Protein AF-A0A9E3BI90-F1 (afdb_monomer_lite)

Sequence (146 aa):
PALVLGFLVTLAGLSRFLWATAIIWVVGGFGTWLIGNMGSPCGETDHIGASGLIFGWLTFLLVFGFFTRSGWQIVIGILVLVVYGGVLWGAVPVLDVCGGVSWQGHLCGGIAGVLAAYWLSSPERKARGLRRQSSQRLAKPSAPHE

Foldseek 3Di:
DVVVLLVVQCVVPVVLSVQLLVLLCVQLVVQCVVCQCPQAPPDDDDPDDCLLQVLLSLLLLLCLCVLLVPPVSNVSNVVSCVVPVVVLVLLPDDHDDHVSRRNSSNVSSNVSSNVSSNVVSVVSVVVVVVVVVVVVVVPDPDDDDD

Secondary structure (DSSP, 8-state):
-HHHHHHHHHHH-HHHHHHHHHHIIIIIHHHHHHHTTTT-TTS------THHHHHHHHHHHHHHHHHHT-HHHHHHHHHHHHHHGGGGGGGS---S-TT-TTHHHHHHHHHHHHHHHHHHTHHHHHHHHHHHHHHHHHHS------

Radius of gyration: 19.79 Å; chains: 1; bounding box: 41×24×74 Å

pLDDT: mean 88.8, std 12.58, range [56.22, 98.69]

Structure (mmCIF, N/CA/C/O backbone):
data_AF-A0A9E3BI90-F1
#
_entry.id   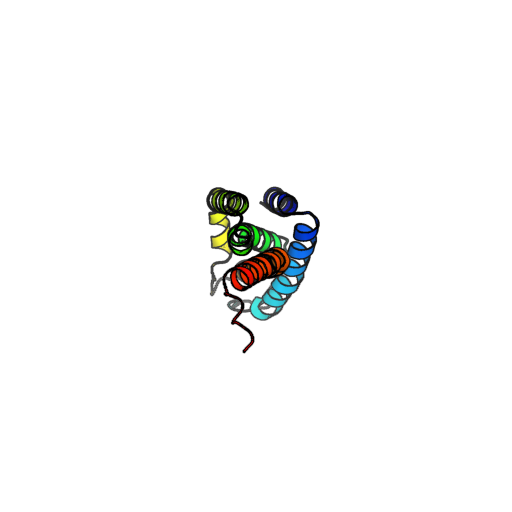AF-A0A9E3BI90-F1
#
loop_
_atom_site.group_PDB
_atom_site.id
_atom_site.type_symbol
_atom_site.label_atom_id
_atom_site.label_alt_id
_atom_site.label_comp_id
_atom_site.label_asym_id
_atom_site.label_entity_id
_atom_site.label_seq_id
_atom_site.pdbx_PDB_ins_code
_atom_site.Cartn_x
_atom_site.Cartn_y
_atom_site.Cartn_z
_atom_site.occupancy
_atom_site.B_iso_or_equiv
_atom_site.auth_seq_id
_atom_site.auth_comp_id
_atom_site.auth_asym_id
_atom_site.auth_atom_id
_atom_site.pdbx_PDB_model_num
ATOM 1 N N . PRO A 1 1 ? -5.018 1.675 -14.424 1.00 83.31 1 PRO A N 1
ATOM 2 C CA . PRO A 1 1 ? -5.027 1.205 -13.010 1.00 83.31 1 PRO A CA 1
ATOM 3 C C . PRO A 1 1 ? -4.882 2.331 -11.975 1.00 83.31 1 PRO A C 1
ATOM 5 O O . PRO A 1 1 ? -5.690 2.390 -11.061 1.00 83.31 1 PRO A O 1
ATOM 8 N N . ALA A 1 2 ? -3.897 3.228 -12.131 1.00 91.06 2 ALA A N 1
ATOM 9 C CA . ALA A 1 2 ? -3.545 4.240 -11.124 1.00 91.06 2 ALA A CA 1
ATOM 10 C C . ALA A 1 2 ? -4.726 5.078 -10.598 1.00 91.06 2 ALA A C 1
ATOM 12 O O . ALA A 1 2 ? -4.919 5.133 -9.391 1.00 91.06 2 ALA A O 1
ATOM 13 N N . LEU A 1 3 ? -5.543 5.673 -11.478 1.00 93.69 3 LEU A N 1
ATOM 14 C CA . LEU A 1 3 ? -6.686 6.502 -11.059 1.00 93.69 3 LEU A CA 1
ATOM 15 C C . LEU A 1 3 ? -7.714 5.711 -10.242 1.00 93.69 3 LEU A C 1
ATOM 17 O O . LEU A 1 3 ? -8.146 6.167 -9.189 1.00 93.69 3 LEU A O 1
ATOM 21 N N . VAL A 1 4 ? -8.066 4.508 -10.705 1.00 96.19 4 VAL A N 1
ATOM 22 C CA . VAL A 1 4 ? -9.042 3.644 -10.026 1.00 96.19 4 VAL A CA 1
ATOM 23 C C . VAL A 1 4 ? -8.506 3.190 -8.672 1.00 96.19 4 VAL A C 1
ATOM 25 O O . VAL A 1 4 ? -9.183 3.354 -7.666 1.00 96.19 4 VAL A O 1
ATOM 28 N N . LEU A 1 5 ? -7.279 2.666 -8.619 1.00 94.31 5 LEU A N 1
ATOM 29 C CA . LEU A 1 5 ? -6.692 2.181 -7.369 1.00 94.31 5 LEU A CA 1
ATOM 30 C C . LEU A 1 5 ? -6.460 3.323 -6.376 1.00 94.31 5 LEU A C 1
ATOM 32 O O . LEU A 1 5 ? -6.825 3.188 -5.214 1.00 94.31 5 LEU A O 1
ATOM 36 N N . GLY A 1 6 ? -5.930 4.461 -6.829 1.00 94.12 6 GLY A N 1
ATOM 37 C CA . GLY A 1 6 ? -5.759 5.647 -5.991 1.00 94.12 6 GLY A CA 1
ATOM 38 C C . GLY A 1 6 ? -7.087 6.119 -5.398 1.00 94.12 6 GLY A C 1
ATOM 39 O O . GLY A 1 6 ? -7.172 6.331 -4.190 1.00 94.12 6 GLY A O 1
ATOM 40 N N . PHE A 1 7 ? -8.147 6.181 -6.210 1.00 95.81 7 PHE A N 1
ATOM 41 C CA . PHE A 1 7 ? -9.496 6.494 -5.734 1.00 95.81 7 PHE A CA 1
ATOM 42 C C . PHE A 1 7 ? -10.022 5.460 -4.725 1.00 95.81 7 PHE A C 1
ATOM 44 O O . PHE A 1 7 ? -10.554 5.816 -3.681 1.00 95.81 7 PHE A O 1
ATOM 51 N N . LEU A 1 8 ? -9.836 4.163 -4.964 1.00 95.44 8 LEU A N 1
ATOM 52 C CA . LEU A 1 8 ? -10.263 3.140 -4.005 1.00 95.44 8 LEU A CA 1
ATOM 53 C C . LEU A 1 8 ? -9.512 3.243 -2.668 1.00 95.44 8 LEU A C 1
ATOM 55 O O . LEU A 1 8 ? -10.102 3.024 -1.609 1.00 95.44 8 LEU A O 1
ATOM 59 N N . VAL A 1 9 ? -8.232 3.626 -2.683 1.00 95.50 9 VAL A N 1
ATOM 60 C CA . VAL A 1 9 ? -7.480 3.895 -1.450 1.00 95.50 9 VAL A CA 1
ATOM 61 C C . VAL A 1 9 ? -8.007 5.154 -0.749 1.00 95.50 9 VAL A C 1
ATOM 63 O O . VAL A 1 9 ? -8.121 5.146 0.478 1.00 95.50 9 VAL A O 1
ATOM 66 N N . THR A 1 10 ? -8.393 6.216 -1.469 1.00 95.31 10 THR A N 1
ATOM 67 C CA . THR A 1 10 ? -9.003 7.398 -0.827 1.00 95.31 10 THR A CA 1
ATOM 68 C C . THR A 1 10 ? -10.352 7.079 -0.186 1.00 95.31 10 THR A C 1
ATOM 70 O O . THR A 1 10 ? -10.642 7.637 0.873 1.00 95.31 10 THR A O 1
ATOM 73 N N . LEU A 1 11 ? -11.128 6.129 -0.727 1.00 93.81 11 LEU A N 1
ATOM 74 C CA . LEU A 1 11 ? -12.348 5.623 -0.079 1.00 93.81 11 LEU A CA 1
ATOM 75 C C . LEU A 1 11 ? -12.068 4.915 1.255 1.00 93.81 11 LEU A C 1
ATOM 77 O O . LEU A 1 11 ? -12.918 4.917 2.144 1.00 93.81 11 LEU A O 1
ATOM 81 N N . ALA A 1 12 ? -10.874 4.341 1.438 1.00 90.19 12 ALA A N 1
ATOM 82 C CA . ALA A 1 12 ? -10.449 3.835 2.743 1.00 90.19 12 ALA A CA 1
ATOM 83 C C . ALA A 1 12 ? -10.114 4.973 3.732 1.00 90.19 12 ALA A C 1
ATOM 85 O O . ALA A 1 12 ? -10.072 4.729 4.941 1.00 90.19 12 ALA A O 1
ATOM 86 N N . GLY A 1 13 ? -9.889 6.193 3.234 1.00 94.25 13 GLY A N 1
ATOM 87 C CA . GLY A 1 13 ? -9.660 7.434 3.975 1.00 94.25 13 GLY A CA 1
ATOM 88 C C . GLY A 1 13 ? -8.590 8.308 3.309 1.00 94.25 13 GLY A C 1
ATOM 89 O O . GLY A 1 13 ? -7.527 7.812 2.941 1.00 94.25 13 GLY A O 1
ATOM 90 N N . LEU A 1 14 ? -8.812 9.627 3.219 1.00 95.31 14 LEU A N 1
ATOM 91 C CA . LEU A 1 14 ? -7.855 10.555 2.590 1.00 95.31 14 LEU A CA 1
ATOM 92 C C . LEU A 1 14 ? -6.475 10.529 3.265 1.00 95.31 14 LEU A C 1
ATOM 94 O O . LEU A 1 14 ? -5.450 10.470 2.590 1.00 95.31 14 LEU A O 1
ATOM 98 N N . SER A 1 15 ? -6.439 10.508 4.600 1.00 95.31 15 SER A N 1
ATOM 99 C CA . SER A 1 15 ? -5.182 10.389 5.348 1.00 95.31 15 SER A CA 1
ATOM 100 C C . SER A 1 15 ? -4.458 9.080 5.036 1.00 95.31 15 SER A C 1
ATOM 102 O O . SER A 1 15 ? -3.237 9.070 4.905 1.00 95.31 15 SER A O 1
ATOM 104 N N . ARG A 1 16 ? -5.200 7.980 4.856 1.00 95.62 16 ARG A N 1
ATOM 105 C CA . ARG A 1 16 ? -4.623 6.683 4.489 1.00 95.62 16 ARG A CA 1
ATOM 106 C C . ARG A 1 16 ? -4.048 6.703 3.092 1.00 95.62 16 ARG A C 1
ATOM 108 O O . ARG A 1 16 ? -2.968 6.169 2.908 1.00 95.62 16 ARG A O 1
ATOM 115 N N . PHE A 1 17 ? -4.718 7.344 2.143 1.00 97.25 17 PHE A N 1
ATOM 116 C CA . PHE A 1 17 ? -4.178 7.524 0.802 1.00 97.25 17 PHE A CA 1
ATOM 117 C C . PHE A 1 17 ? -2.847 8.276 0.811 1.00 97.25 17 PHE A C 1
ATOM 119 O O . PHE A 1 17 ? -1.876 7.789 0.232 1.00 97.25 17 PHE A O 1
ATOM 126 N N . LEU A 1 18 ? -2.774 9.413 1.506 1.00 97.81 18 LEU A N 1
ATOM 127 C CA . LEU A 1 18 ? -1.551 10.216 1.565 1.00 97.81 18 LEU A CA 1
ATOM 128 C C . LEU A 1 18 ? -0.405 9.443 2.224 1.00 97.81 18 LEU A C 1
ATOM 130 O O . LEU A 1 18 ? 0.677 9.333 1.648 1.00 97.81 18 LEU A O 1
ATOM 134 N N . TRP A 1 19 ? -0.654 8.842 3.391 1.00 98.12 19 TRP A N 1
ATOM 135 C CA . TRP A 1 19 ? 0.373 8.082 4.098 1.00 98.12 19 TRP A CA 1
ATOM 136 C C . TRP A 1 19 ? 0.759 6.792 3.383 1.00 98.12 19 TRP A C 1
ATOM 138 O O . TRP A 1 19 ? 1.942 6.474 3.336 1.00 98.12 19 TRP A O 1
ATOM 148 N N . ALA A 1 20 ? -0.190 6.062 2.795 1.00 98.06 20 ALA A N 1
ATOM 149 C CA . ALA A 1 20 ? 0.125 4.861 2.030 1.00 98.06 20 ALA A CA 1
ATOM 150 C C . ALA A 1 20 ? 0.999 5.217 0.830 1.00 98.06 20 ALA A C 1
ATOM 152 O O . ALA A 1 20 ? 2.031 4.590 0.631 1.00 98.06 20 ALA A O 1
ATOM 153 N N . THR A 1 21 ? 0.644 6.266 0.085 1.00 97.62 21 THR A N 1
ATOM 154 C CA . THR A 1 21 ? 1.441 6.752 -1.049 1.00 97.62 21 THR A CA 1
ATOM 155 C C . THR A 1 21 ? 2.849 7.149 -0.613 1.00 97.62 21 THR A C 1
ATOM 157 O O . THR A 1 21 ? 3.812 6.722 -1.241 1.00 97.62 21 THR A O 1
ATOM 160 N N . ALA A 1 22 ? 2.989 7.890 0.490 1.00 97.81 22 ALA A N 1
ATOM 161 C CA . ALA A 1 22 ? 4.294 8.276 1.025 1.00 97.81 22 ALA A CA 1
ATOM 162 C C . ALA A 1 22 ? 5.135 7.061 1.453 1.00 97.81 22 ALA A C 1
ATOM 164 O O . ALA A 1 22 ? 6.305 6.963 1.088 1.00 97.81 22 ALA A O 1
ATOM 165 N N . ILE A 1 23 ? 4.539 6.107 2.177 1.00 98.00 23 ILE A N 1
ATOM 166 C CA . ILE A 1 23 ? 5.214 4.874 2.606 1.00 98.00 23 ILE A CA 1
ATOM 167 C C . ILE A 1 23 ? 5.647 4.054 1.390 1.00 98.00 23 ILE A C 1
ATOM 169 O O . ILE A 1 23 ? 6.794 3.625 1.331 1.00 98.00 23 ILE A O 1
ATOM 173 N N . ILE A 1 24 ? 4.759 3.853 0.414 1.00 97.88 24 ILE A N 1
ATOM 174 C CA . ILE A 1 24 ? 5.065 3.084 -0.797 1.00 97.88 24 ILE A CA 1
ATOM 175 C C . ILE A 1 24 ? 6.180 3.762 -1.586 1.00 97.88 24 ILE A C 1
ATOM 177 O O . ILE A 1 24 ? 7.099 3.086 -2.039 1.00 97.88 24 ILE A O 1
ATOM 181 N N . TRP A 1 25 ? 6.131 5.085 -1.723 1.00 95.38 25 TRP A N 1
ATOM 182 C CA . TRP A 1 25 ? 7.143 5.819 -2.467 1.00 95.38 25 TRP A CA 1
ATOM 183 C C . TRP A 1 25 ? 8.522 5.721 -1.809 1.00 95.38 25 TRP A C 1
ATOM 185 O O . TRP A 1 25 ? 9.489 5.377 -2.481 1.00 95.38 25 TRP A O 1
ATOM 195 N N . VAL A 1 26 ? 8.606 5.939 -0.493 1.00 95.81 26 VAL A N 1
ATOM 196 C CA . VAL A 1 26 ? 9.878 5.907 0.242 1.00 95.81 26 VAL A CA 1
ATOM 197 C C . VAL A 1 26 ? 10.399 4.482 0.402 1.00 95.81 26 VAL A C 1
ATOM 199 O O . VAL A 1 26 ? 11.531 4.201 0.027 1.00 95.81 26 VAL A O 1
ATOM 202 N N . VAL A 1 27 ? 9.591 3.564 0.936 1.00 96.62 27 VAL A N 1
ATOM 203 C CA . VAL A 1 27 ? 10.024 2.185 1.219 1.00 96.62 27 VAL A CA 1
ATOM 204 C C . VAL A 1 27 ? 10.190 1.392 -0.073 1.00 96.62 27 VAL A C 1
ATOM 206 O O . VAL A 1 27 ? 11.174 0.674 -0.230 1.00 96.62 27 VAL A O 1
ATOM 209 N N . GLY A 1 28 ? 9.257 1.539 -1.015 1.00 93.75 28 GLY A N 1
ATOM 210 C CA . GLY A 1 28 ? 9.339 0.893 -2.321 1.00 93.75 28 GLY A CA 1
ATOM 211 C C . GLY A 1 28 ? 10.486 1.457 -3.155 1.00 93.75 28 GLY A C 1
ATOM 212 O O . GLY A 1 28 ? 11.252 0.681 -3.721 1.00 93.75 28 GLY A O 1
ATOM 213 N N . GLY A 1 29 ? 10.665 2.781 -3.173 1.00 91.06 29 GLY A N 1
ATOM 214 C CA . GLY A 1 29 ? 11.788 3.432 -3.852 1.00 91.06 29 GLY A CA 1
ATOM 215 C C . GLY A 1 29 ? 13.138 3.027 -3.264 1.00 91.06 29 GLY A C 1
ATOM 216 O O . GLY A 1 29 ? 14.028 2.631 -4.008 1.00 91.06 29 GLY A O 1
ATOM 217 N N . PHE A 1 30 ? 13.269 3.025 -1.935 1.00 92.19 30 PHE A N 1
ATOM 218 C CA . PHE A 1 30 ? 14.484 2.572 -1.254 1.00 92.19 30 PHE A CA 1
ATOM 219 C C . PHE A 1 30 ? 14.783 1.091 -1.513 1.00 92.19 30 PHE A C 1
ATOM 221 O O . PHE A 1 30 ? 15.918 0.736 -1.820 1.00 92.19 30 PHE A O 1
ATOM 228 N N . GLY A 1 31 ? 13.766 0.225 -1.449 1.00 91.62 31 GLY A N 1
ATOM 229 C CA . GLY A 1 31 ? 13.920 -1.187 -1.798 1.00 91.62 31 GLY A CA 1
ATOM 230 C C . GLY A 1 31 ? 14.392 -1.365 -3.240 1.00 91.62 31 GLY A C 1
ATOM 231 O O . GLY A 1 31 ? 15.337 -2.108 -3.486 1.00 91.62 31 GLY A O 1
ATOM 232 N N . THR A 1 32 ? 13.795 -0.619 -4.170 1.00 89.56 32 THR A N 1
ATOM 233 C CA . THR A 1 32 ? 14.172 -0.646 -5.590 1.00 89.56 32 THR A CA 1
ATOM 234 C C . THR A 1 32 ? 15.600 -0.152 -5.796 1.00 89.56 32 THR A C 1
ATOM 236 O O . THR A 1 32 ? 16.340 -0.768 -6.544 1.00 89.56 32 THR A O 1
ATOM 239 N N . TRP A 1 33 ? 16.025 0.902 -5.098 1.00 87.00 33 TRP A N 1
ATOM 240 C CA . TRP A 1 33 ? 17.405 1.388 -5.147 1.00 87.00 33 TRP A CA 1
ATOM 241 C C . TRP A 1 33 ? 18.419 0.322 -4.694 1.00 87.00 33 TRP A C 1
ATOM 243 O O . TRP A 1 33 ? 19.477 0.192 -5.302 1.00 87.00 33 TRP A O 1
ATOM 253 N N . LEU A 1 34 ? 18.084 -0.487 -3.681 1.00 87.56 34 LEU A N 1
ATOM 254 C CA . LEU A 1 34 ? 18.962 -1.556 -3.187 1.00 87.56 34 LEU A CA 1
ATOM 255 C C . LEU A 1 34 ? 19.101 -2.737 -4.155 1.00 87.56 34 LEU A C 1
ATOM 257 O O . LEU A 1 34 ? 20.189 -3.296 -4.280 1.00 87.56 34 LEU A O 1
ATOM 261 N N . ILE A 1 35 ? 18.004 -3.160 -4.790 1.00 84.81 35 ILE A N 1
ATOM 262 C CA . ILE A 1 35 ? 17.971 -4.397 -5.593 1.00 84.81 35 ILE A CA 1
ATOM 263 C C . ILE A 1 35 ? 17.840 -4.146 -7.094 1.00 84.81 35 ILE A C 1
ATOM 265 O O . ILE A 1 35 ? 17.733 -5.089 -7.870 1.00 84.81 35 ILE A O 1
ATOM 269 N N . GLY A 1 36 ? 17.820 -2.885 -7.509 1.00 78.88 36 GLY A N 1
ATOM 270 C CA . GLY A 1 36 ? 17.437 -2.471 -8.850 1.00 78.88 36 GLY A CA 1
ATOM 271 C C . GLY A 1 36 ? 18.296 -3.060 -9.964 1.00 78.88 36 GLY A C 1
ATOM 272 O O . GLY A 1 36 ? 17.780 -3.502 -10.985 1.00 78.88 36 GLY A O 1
ATOM 273 N N . ASN A 1 37 ? 19.592 -3.193 -9.686 1.00 74.25 37 ASN A N 1
ATOM 274 C CA . ASN A 1 37 ? 20.572 -3.777 -10.598 1.00 74.25 37 ASN A CA 1
ATOM 275 C C . ASN A 1 37 ? 20.659 -5.317 -10.498 1.00 74.25 37 ASN A C 1
ATOM 277 O O . ASN A 1 37 ? 21.445 -5.941 -11.212 1.00 74.25 37 ASN A O 1
ATOM 281 N N . MET A 1 38 ? 19.892 -5.966 -9.610 1.00 70.88 38 MET A N 1
ATOM 282 C CA . MET A 1 38 ? 19.928 -7.424 -9.462 1.00 70.88 38 MET A CA 1
ATOM 283 C C . MET A 1 38 ? 19.301 -8.108 -10.680 1.00 70.88 38 MET A C 1
ATOM 285 O O . MET A 1 38 ? 18.134 -7.878 -10.999 1.00 70.88 38 MET A O 1
ATOM 289 N N . GLY A 1 39 ? 20.071 -8.985 -11.331 1.00 64.75 39 GLY A N 1
ATOM 290 C CA . GLY A 1 39 ? 19.616 -9.78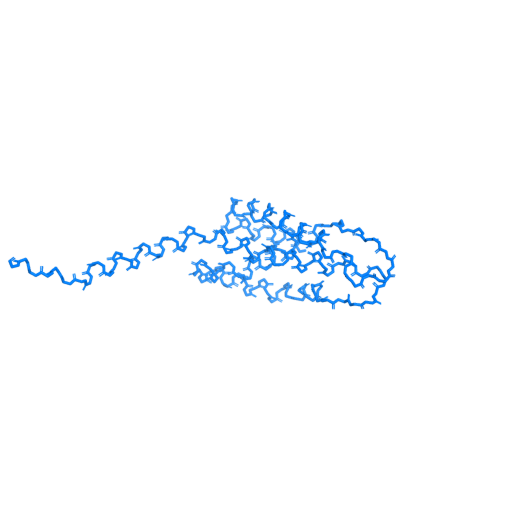7 -12.472 1.00 64.75 39 GLY A CA 1
ATOM 291 C C . GLY A 1 39 ? 19.692 -9.088 -13.834 1.00 64.75 39 GLY A C 1
ATOM 292 O O . GLY A 1 39 ? 19.238 -9.671 -14.815 1.00 64.75 39 GLY A O 1
ATOM 293 N N . SER A 1 40 ? 20.263 -7.876 -13.911 1.00 64.81 40 SER A N 1
ATOM 294 C CA . SER A 1 40 ? 20.569 -7.193 -15.176 1.00 64.81 40 SER A CA 1
ATOM 295 C C . SER A 1 40 ? 21.983 -7.562 -15.647 1.00 64.81 40 SER A C 1
ATOM 297 O O . SER A 1 40 ? 22.955 -7.183 -14.989 1.00 64.81 40 SER A O 1
ATOM 299 N N . PRO A 1 41 ? 22.146 -8.246 -16.793 1.00 59.97 41 PRO A N 1
ATOM 300 C CA . PRO A 1 41 ? 23.468 -8.493 -17.365 1.00 59.97 41 PRO A CA 1
ATOM 301 C C . PRO A 1 41 ? 24.089 -7.252 -18.037 1.00 59.97 41 PRO A C 1
ATOM 303 O O . PRO A 1 41 ? 25.215 -7.327 -18.521 1.00 59.97 41 PRO A O 1
ATOM 306 N N . CYS A 1 42 ? 23.369 -6.123 -18.112 1.00 60.66 42 CYS A N 1
ATOM 307 C CA . CYS A 1 42 ? 23.611 -5.074 -19.114 1.00 60.66 42 CYS A CA 1
ATOM 308 C C . CYS A 1 42 ? 23.906 -3.683 -18.501 1.00 60.66 42 CYS A C 1
ATOM 310 O O . CYS A 1 42 ? 23.939 -2.698 -19.233 1.00 60.66 42 CYS A O 1
ATOM 312 N N . GLY A 1 43 ? 24.157 -3.599 -17.185 1.00 59.91 43 GLY A N 1
ATOM 313 C CA . GLY A 1 43 ? 24.548 -2.363 -16.482 1.00 59.91 43 GLY A CA 1
ATOM 314 C C . GLY A 1 43 ? 23.443 -1.732 -15.624 1.00 59.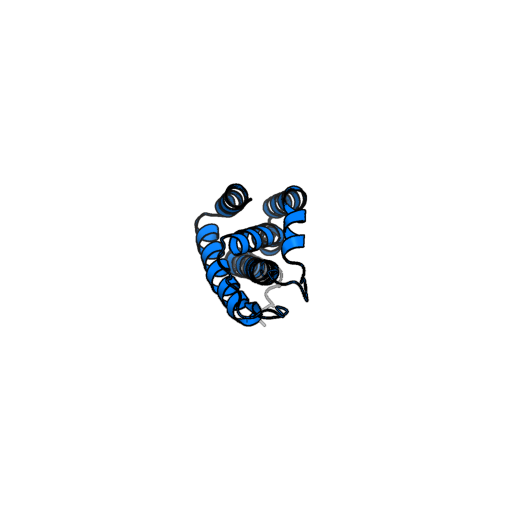91 43 GLY A C 1
ATOM 315 O O . GLY A 1 43 ? 22.454 -2.396 -15.307 1.00 59.91 43 GLY A O 1
ATOM 316 N N . GLU A 1 44 ? 23.655 -0.468 -15.229 1.00 58.38 44 GLU A N 1
ATOM 317 C CA . GLU A 1 44 ? 22.725 0.343 -14.426 1.00 58.38 44 GLU A CA 1
ATOM 318 C C . GLU A 1 44 ? 21.388 0.557 -15.134 1.00 58.38 44 GLU A C 1
ATOM 320 O O . GLU A 1 44 ? 21.319 0.755 -16.348 1.00 58.38 44 GLU A O 1
ATOM 325 N N . THR A 1 45 ? 20.314 0.526 -14.351 1.00 57.31 45 THR A N 1
ATOM 326 C CA . THR A 1 45 ? 18.951 0.549 -14.866 1.00 57.31 45 THR A CA 1
ATOM 327 C C . THR A 1 45 ? 18.110 1.664 -14.253 1.00 57.31 45 THR A C 1
ATOM 329 O O . THR A 1 45 ? 18.023 1.792 -13.033 1.00 57.31 45 THR A O 1
ATOM 332 N N . ASP A 1 46 ? 17.432 2.444 -15.097 1.00 56.22 46 ASP A N 1
ATOM 333 C CA . ASP A 1 46 ? 16.552 3.528 -14.655 1.00 56.22 46 ASP A CA 1
ATOM 334 C C . ASP A 1 46 ? 15.210 2.996 -14.131 1.00 56.22 46 ASP A C 1
ATOM 336 O O . ASP A 1 46 ? 14.386 2.458 -14.873 1.00 56.22 46 ASP A O 1
ATOM 340 N N . HIS A 1 47 ? 14.945 3.211 -12.842 1.00 59.56 47 HIS A N 1
ATOM 341 C CA . HIS A 1 47 ? 13.681 2.853 -12.189 1.00 59.56 47 HIS A CA 1
ATOM 342 C C . HIS A 1 47 ? 12.760 4.069 -12.056 1.00 59.56 47 HIS A C 1
ATOM 344 O O . HIS A 1 47 ? 12.400 4.490 -10.955 1.00 59.56 47 HIS A O 1
ATOM 350 N N . ILE A 1 48 ? 12.388 4.672 -13.182 1.00 56.41 48 ILE A N 1
ATOM 351 C CA . ILE A 1 48 ? 11.515 5.850 -13.198 1.00 56.41 48 ILE A CA 1
ATOM 352 C C . ILE A 1 48 ? 10.102 5.412 -13.579 1.00 56.41 48 ILE A C 1
ATOM 354 O O . ILE A 1 48 ? 9.831 5.058 -14.724 1.00 56.41 48 ILE A O 1
ATOM 358 N N . GLY A 1 49 ? 9.165 5.454 -12.628 1.00 70.62 49 GLY A N 1
ATOM 359 C CA . GLY A 1 49 ? 7.767 5.196 -12.956 1.00 70.62 49 GLY A CA 1
ATOM 360 C C . GLY A 1 49 ? 6.803 5.196 -11.777 1.00 70.62 49 GLY A C 1
ATOM 361 O O . GLY A 1 49 ? 7.110 4.744 -10.677 1.00 70.62 49 GLY A O 1
ATOM 362 N N . ALA A 1 50 ? 5.569 5.628 -12.041 1.00 82.31 50 ALA A N 1
ATOM 363 C CA . ALA A 1 50 ? 4.452 5.517 -11.102 1.00 82.31 50 ALA A CA 1
ATOM 364 C C . ALA A 1 50 ? 3.987 4.060 -10.884 1.00 82.31 50 ALA A C 1
ATOM 366 O O . ALA A 1 50 ? 3.084 3.810 -10.087 1.00 82.31 50 ALA A O 1
ATOM 367 N N . SER A 1 51 ? 4.566 3.079 -11.585 1.00 89.50 51 SER A N 1
ATOM 368 C CA . SER A 1 51 ? 4.129 1.685 -11.510 1.00 89.50 51 SER A CA 1
ATOM 369 C C . SER A 1 51 ? 4.382 1.062 -10.135 1.00 89.50 51 SER A C 1
ATOM 371 O O . SER A 1 51 ? 3.512 0.352 -9.642 1.00 89.50 51 SER A O 1
ATOM 373 N N . GLY A 1 52 ? 5.473 1.402 -9.442 1.00 92.50 52 GLY A N 1
ATOM 374 C CA . GLY A 1 52 ? 5.689 0.964 -8.055 1.00 92.50 52 GLY A CA 1
ATOM 375 C C . GLY A 1 52 ? 4.549 1.389 -7.114 1.00 92.50 52 GLY A C 1
ATOM 376 O O . GLY A 1 52 ? 4.094 0.596 -6.289 1.00 92.50 52 GLY A O 1
ATOM 377 N N . LEU A 1 53 ? 4.003 2.599 -7.305 1.00 94.88 53 LEU A N 1
ATOM 378 C CA . LEU A 1 53 ? 2.820 3.072 -6.574 1.00 94.88 53 LEU A CA 1
ATOM 379 C C . LEU A 1 53 ? 1.568 2.260 -6.917 1.00 94.88 53 LEU A C 1
ATOM 381 O O . LEU A 1 53 ? 0.806 1.919 -6.018 1.00 94.88 53 LEU A O 1
ATOM 385 N N . ILE A 1 54 ? 1.369 1.905 -8.191 1.00 95.69 54 ILE A N 1
ATOM 386 C CA . ILE A 1 54 ? 0.250 1.050 -8.621 1.00 95.69 54 ILE A CA 1
ATOM 387 C C . ILE A 1 54 ? 0.303 -0.299 -7.898 1.00 95.69 54 ILE A C 1
ATOM 389 O O . ILE A 1 54 ? -0.714 -0.731 -7.359 1.00 95.69 54 ILE A O 1
ATOM 393 N N . PHE A 1 55 ? 1.473 -0.941 -7.853 1.00 96.75 55 PHE A N 1
ATOM 394 C CA . PHE A 1 55 ? 1.645 -2.220 -7.162 1.00 96.75 55 PHE A CA 1
ATOM 395 C C . PHE A 1 55 ? 1.452 -2.085 -5.653 1.00 96.75 55 PHE A C 1
ATOM 397 O O . PHE A 1 55 ? 0.784 -2.926 -5.054 1.00 96.75 55 PHE A O 1
ATOM 404 N N . GLY A 1 56 ? 1.956 -1.011 -5.044 1.00 97.94 56 GLY A N 1
ATOM 405 C CA . GLY A 1 56 ? 1.744 -0.767 -3.621 1.00 97.94 56 GLY A CA 1
ATOM 406 C C . GLY A 1 56 ? 0.286 -0.481 -3.260 1.00 97.94 56 GLY A C 1
ATOM 407 O O . GLY A 1 56 ? -0.217 -1.025 -2.282 1.00 97.94 56 GLY A O 1
ATOM 408 N N . TRP A 1 57 ? -0.441 0.320 -4.045 1.00 98.50 57 TRP A N 1
ATOM 409 C CA . TRP A 1 57 ? -1.874 0.539 -3.818 1.00 98.50 57 TRP A CA 1
ATOM 410 C C . TRP A 1 57 ? -2.688 -0.730 -4.056 1.00 98.50 57 TRP A C 1
ATOM 412 O O . TRP A 1 57 ? -3.635 -0.992 -3.314 1.00 98.50 57 TRP A O 1
ATOM 422 N N . LEU A 1 58 ? -2.309 -1.529 -5.058 1.00 98.44 58 LEU A N 1
ATOM 423 C CA . LEU A 1 58 ? -2.933 -2.818 -5.325 1.00 98.44 58 LEU A CA 1
ATOM 424 C C . LEU A 1 58 ? -2.809 -3.725 -4.099 1.00 98.44 58 LEU A C 1
ATOM 426 O O . LEU A 1 58 ? -3.825 -4.079 -3.508 1.00 98.44 58 LEU A O 1
ATOM 430 N N . THR A 1 59 ? -1.589 -4.048 -3.661 1.00 98.62 59 THR A N 1
ATOM 431 C CA . THR A 1 59 ? -1.386 -4.946 -2.514 1.00 98.62 59 THR A CA 1
ATOM 432 C C . THR A 1 59 ? -1.937 -4.368 -1.215 1.00 98.62 59 THR A C 1
ATOM 434 O O . THR A 1 59 ? -2.482 -5.131 -0.418 1.00 98.62 59 THR A O 1
ATOM 437 N N . PHE A 1 60 ? -1.892 -3.043 -1.023 1.00 98.69 60 PHE A N 1
ATOM 438 C CA . PHE A 1 60 ? -2.557 -2.370 0.092 1.00 98.69 60 PHE A CA 1
ATOM 439 C C . PHE A 1 60 ? -4.044 -2.736 0.138 1.00 98.69 60 PHE A C 1
ATOM 441 O O . PHE A 1 60 ? -4.511 -3.256 1.149 1.00 98.69 60 PHE A O 1
ATOM 448 N N . LEU A 1 61 ? -4.785 -2.522 -0.954 1.00 98.31 61 LEU A N 1
ATOM 449 C CA . LEU A 1 61 ? -6.224 -2.802 -1.015 1.00 98.31 61 LEU A CA 1
ATOM 450 C C . LEU A 1 61 ? -6.536 -4.288 -0.816 1.00 98.31 61 LEU A C 1
ATOM 452 O O . LEU A 1 61 ? -7.525 -4.614 -0.161 1.00 98.31 61 LEU A O 1
ATOM 456 N N . LEU A 1 62 ? -5.678 -5.178 -1.326 1.00 98.56 62 LEU A N 1
ATOM 457 C CA . LEU A 1 62 ? -5.842 -6.622 -1.160 1.00 98.56 62 LEU A CA 1
ATOM 458 C C . LEU A 1 62 ? -5.781 -7.051 0.309 1.00 98.56 62 LEU A C 1
ATOM 460 O O . LEU A 1 62 ? -6.553 -7.911 0.725 1.00 98.56 62 LEU A O 1
ATOM 464 N N . VAL A 1 63 ? -4.877 -6.466 1.104 1.00 98.56 63 VAL A N 1
ATOM 465 C CA . VAL A 1 63 ? -4.605 -6.949 2.470 1.00 98.56 63 VAL A CA 1
ATOM 466 C C . VAL A 1 63 ? -5.218 -6.085 3.575 1.00 98.56 63 VAL A C 1
ATOM 468 O O . VAL A 1 63 ? -5.404 -6.560 4.698 1.00 98.56 63 VAL A O 1
ATOM 471 N N . PHE A 1 64 ? -5.559 -4.823 3.291 1.00 98.25 64 PHE A N 1
ATOM 472 C CA . PHE A 1 64 ? -5.969 -3.857 4.314 1.00 98.25 64 PHE A CA 1
ATOM 473 C C . PHE A 1 64 ? -7.205 -4.310 5.101 1.00 98.25 64 PHE A C 1
ATOM 475 O O . PHE A 1 64 ? -7.207 -4.247 6.333 1.00 98.25 64 PHE A O 1
ATOM 482 N N . GLY A 1 65 ? -8.210 -4.865 4.416 1.00 96.75 65 GLY A N 1
ATOM 483 C CA . GLY A 1 65 ? -9.424 -5.379 5.055 1.00 96.75 65 GLY A CA 1
ATOM 484 C C . GLY A 1 65 ? -9.172 -6.502 6.063 1.00 96.75 65 GLY A C 1
ATOM 485 O O . GLY A 1 65 ? -9.849 -6.578 7.091 1.00 96.75 65 GLY A O 1
ATOM 486 N N . PHE A 1 66 ? -8.151 -7.332 5.835 1.00 97.94 66 PHE A N 1
ATOM 487 C CA . PHE A 1 66 ? -7.764 -8.386 6.774 1.00 97.94 66 PHE A CA 1
ATOM 488 C C . PHE A 1 66 ? -7.139 -7.804 8.048 1.00 97.94 66 PHE A C 1
ATOM 490 O O . PHE A 1 66 ? -7.454 -8.248 9.157 1.00 97.94 66 PHE A O 1
ATOM 497 N N . PHE A 1 67 ? -6.309 -6.764 7.922 1.00 97.50 67 PHE A N 1
ATOM 498 C CA . PHE A 1 67 ? -5.694 -6.108 9.078 1.00 97.50 67 PHE A CA 1
ATOM 499 C C . PHE A 1 67 ? -6.688 -5.282 9.903 1.00 97.50 67 PHE A C 1
ATOM 501 O O . PHE A 1 67 ? -6.630 -5.284 11.141 1.00 97.50 67 PHE A O 1
ATOM 508 N N . THR A 1 68 ? -7.638 -4.610 9.25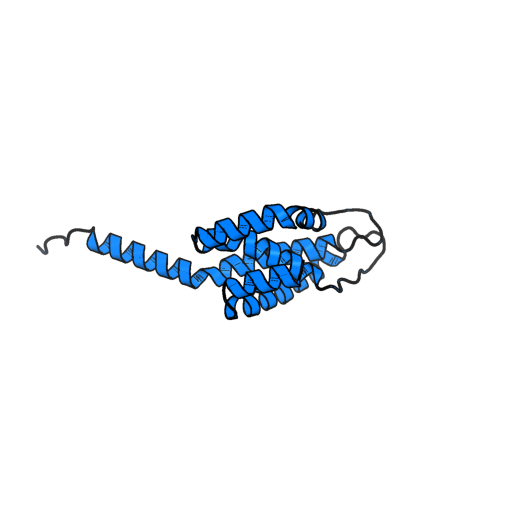6 1.00 96.75 68 THR A N 1
ATOM 509 C CA . THR A 1 68 ? -8.711 -3.868 9.938 1.00 96.75 68 THR A CA 1
ATOM 510 C C . THR A 1 68 ? -9.850 -4.775 10.416 1.00 96.75 68 THR A C 1
ATOM 512 O O . THR A 1 68 ? -10.622 -4.361 11.281 1.00 96.75 68 THR A O 1
ATOM 515 N N . ARG A 1 69 ? -9.917 -6.028 9.937 1.00 96.00 69 ARG A N 1
ATOM 516 C CA . ARG A 1 69 ? -11.051 -6.957 10.112 1.00 96.00 69 ARG A CA 1
ATOM 517 C C . ARG A 1 69 ? -12.379 -6.355 9.649 1.00 96.00 69 ARG A C 1
ATOM 519 O O . ARG A 1 69 ? -13.412 -6.539 10.287 1.00 96.00 69 ARG A O 1
ATOM 526 N N . SER A 1 70 ? -12.334 -5.622 8.542 1.00 96.38 70 SER A N 1
ATOM 527 C CA . SER A 1 70 ? -13.508 -5.026 7.914 1.00 96.38 70 SER A CA 1
ATOM 528 C C . SER A 1 70 ? -13.975 -5.894 6.749 1.00 96.38 70 SER A C 1
ATOM 530 O O . SER A 1 70 ? -13.298 -5.974 5.726 1.00 96.38 70 SER A O 1
ATOM 532 N N . GLY A 1 71 ? -15.152 -6.516 6.885 1.00 97.12 71 GLY A N 1
ATOM 533 C CA . GLY A 1 71 ? -15.745 -7.342 5.824 1.00 97.12 71 GLY A CA 1
ATOM 534 C C . GLY A 1 71 ? -15.930 -6.573 4.512 1.00 97.12 71 GLY A C 1
ATOM 535 O O . GLY A 1 71 ? -15.613 -7.090 3.448 1.00 97.12 71 GLY A O 1
ATOM 536 N N . TRP A 1 72 ? -16.334 -5.302 4.591 1.00 96.38 72 TRP A N 1
ATOM 537 C CA . TRP A 1 72 ? -16.479 -4.436 3.417 1.00 96.38 72 TRP A CA 1
ATOM 538 C C . TRP A 1 72 ? -15.155 -4.220 2.673 1.00 96.38 72 TRP A C 1
ATOM 540 O O . TRP A 1 72 ? -15.093 -4.339 1.453 1.00 96.38 72 TRP A O 1
ATOM 550 N N . GLN A 1 73 ? -14.068 -3.963 3.405 1.00 96.69 73 GLN A N 1
ATOM 551 C CA . GLN A 1 73 ? -12.746 -3.793 2.795 1.00 96.69 73 GLN A CA 1
ATOM 552 C C . GLN A 1 73 ? -12.203 -5.107 2.220 1.00 96.69 73 GLN A C 1
ATOM 554 O O . GLN A 1 73 ? -11.497 -5.074 1.219 1.00 96.69 73 GLN A O 1
ATOM 559 N N . ILE A 1 74 ? -12.553 -6.256 2.810 1.00 98.19 74 ILE A N 1
ATOM 560 C CA . ILE A 1 74 ? -12.213 -7.573 2.251 1.00 98.19 74 ILE A CA 1
ATOM 561 C C . ILE A 1 74 ? -12.928 -7.784 0.912 1.00 98.19 74 ILE A C 1
ATOM 563 O O . ILE A 1 74 ? -12.289 -8.194 -0.051 1.00 98.19 74 ILE A O 1
ATOM 567 N N . VAL A 1 75 ? -14.222 -7.457 0.816 1.00 98.19 75 VAL A N 1
ATOM 568 C CA . VAL A 1 75 ? -14.976 -7.544 -0.448 1.00 98.19 75 VAL A CA 1
ATOM 569 C C . VAL A 1 75 ? -14.356 -6.650 -1.523 1.00 98.19 75 VAL A C 1
ATOM 571 O O . VAL A 1 75 ? -14.153 -7.106 -2.647 1.00 98.19 75 VAL A O 1
ATOM 574 N N . ILE A 1 76 ? -13.988 -5.411 -1.174 1.00 97.25 76 ILE A N 1
ATOM 575 C CA . ILE A 1 76 ? -13.270 -4.512 -2.091 1.00 97.25 76 ILE A CA 1
ATOM 576 C C . ILE A 1 76 ? -11.947 -5.144 -2.537 1.00 97.25 76 ILE A C 1
ATOM 578 O O . ILE A 1 76 ? -11.666 -5.170 -3.731 1.00 97.25 76 ILE A O 1
ATOM 582 N N . GLY A 1 77 ? -11.156 -5.684 -1.606 1.00 98.00 77 GLY A N 1
ATOM 583 C CA . GLY A 1 77 ? -9.896 -6.359 -1.916 1.00 98.00 77 GLY A CA 1
ATOM 584 C C . GLY A 1 77 ? -10.079 -7.534 -2.878 1.00 98.00 77 GLY A C 1
ATOM 585 O O . GLY A 1 77 ? -9.344 -7.645 -3.853 1.00 98.00 77 GLY A O 1
ATOM 586 N N . ILE A 1 78 ? -11.101 -8.368 -2.674 1.00 98.44 78 ILE A N 1
ATOM 587 C CA . ILE A 1 78 ? -11.423 -9.487 -3.574 1.00 98.44 78 ILE A CA 1
ATOM 588 C C . ILE A 1 78 ? -11.819 -8.980 -4.966 1.00 98.44 78 ILE A C 1
ATOM 590 O O . ILE A 1 78 ? -11.324 -9.495 -5.964 1.00 98.44 78 ILE A O 1
ATOM 594 N N . LEU A 1 79 ? -12.668 -7.953 -5.058 1.00 98.06 79 LEU A N 1
ATOM 595 C CA . LEU A 1 79 ? -13.070 -7.381 -6.347 1.00 98.06 79 LEU A CA 1
ATOM 596 C C . LEU A 1 79 ? -11.869 -6.789 -7.098 1.00 98.06 79 LEU A C 1
ATOM 598 O O . LEU A 1 79 ? -11.697 -7.021 -8.294 1.00 98.06 79 LEU A O 1
ATOM 602 N N . VAL A 1 80 ? -11.001 -6.080 -6.379 1.00 98.06 80 VAL A N 1
ATOM 603 C CA . VAL A 1 80 ? -9.738 -5.565 -6.911 1.00 98.06 80 VAL A CA 1
ATOM 604 C C . VAL A 1 80 ? -8.833 -6.706 -7.378 1.00 98.06 80 VAL A C 1
ATOM 606 O O . VAL A 1 80 ? -8.247 -6.592 -8.451 1.00 98.06 80 VAL A O 1
ATOM 609 N N . LEU A 1 81 ? -8.745 -7.814 -6.635 1.00 97.88 81 LEU A N 1
ATOM 610 C CA . LEU A 1 81 ? -7.970 -8.990 -7.038 1.00 97.88 81 LEU A CA 1
ATOM 611 C C . LEU A 1 81 ? -8.498 -9.601 -8.335 1.00 97.88 81 LEU A C 1
ATOM 613 O O . LEU A 1 81 ? -7.714 -9.938 -9.211 1.00 97.88 81 LEU A O 1
ATOM 617 N N . VAL A 1 82 ? -9.815 -9.729 -8.479 1.00 98.19 82 VAL A N 1
ATOM 618 C CA . VAL A 1 82 ? -10.419 -10.295 -9.691 1.00 98.19 82 VAL A CA 1
ATOM 619 C C . VAL A 1 82 ? -10.165 -9.395 -10.904 1.00 98.19 82 VAL A C 1
ATOM 621 O O . VAL A 1 82 ? -9.825 -9.894 -11.972 1.00 98.19 82 VAL A O 1
ATOM 624 N N . VAL A 1 83 ? -10.283 -8.073 -10.749 1.00 97.88 83 VAL A N 1
ATOM 625 C CA . VAL A 1 83 ? -10.158 -7.119 -11.868 1.00 97.88 83 VAL A CA 1
ATOM 626 C C . VAL A 1 83 ? -8.697 -6.819 -12.222 1.00 97.88 83 VAL A C 1
ATOM 628 O O . VAL A 1 83 ? -8.357 -6.689 -13.396 1.00 97.88 83 VAL A O 1
ATOM 631 N N . TYR A 1 84 ? -7.826 -6.686 -11.219 1.00 96.50 84 TYR A N 1
ATOM 632 C CA . TYR A 1 84 ? -6.441 -6.230 -11.379 1.00 96.50 84 TYR A CA 1
ATOM 633 C C . TYR A 1 84 ? -5.390 -7.266 -10.969 1.00 96.50 84 TYR A C 1
ATOM 635 O O . TYR A 1 84 ? -4.201 -6.975 -11.062 1.00 96.50 84 TYR A O 1
ATOM 643 N N . GLY A 1 85 ? -5.774 -8.474 -10.554 1.00 94.56 85 GLY A N 1
ATOM 644 C CA . GLY A 1 85 ? -4.839 -9.505 -10.089 1.00 94.56 85 GLY A CA 1
ATOM 645 C C . GLY A 1 85 ? -3.785 -9.888 -11.123 1.00 94.56 85 GLY A C 1
ATOM 646 O O . GLY A 1 85 ? -2.635 -10.105 -10.756 1.00 94.56 85 GLY A O 1
ATOM 647 N N . GLY A 1 86 ? -4.127 -9.855 -12.416 1.00 94.00 86 GLY A N 1
ATOM 648 C CA . GLY A 1 86 ? -3.165 -10.075 -13.502 1.00 94.00 86 GLY A CA 1
ATOM 649 C C . GLY A 1 86 ? -1.996 -9.081 -13.509 1.00 94.00 86 GLY A C 1
ATOM 650 O O . GLY A 1 86 ? -0.911 -9.424 -13.962 1.00 94.00 86 GLY A O 1
ATOM 651 N N . VAL A 1 87 ? -2.161 -7.878 -12.940 1.00 92.56 87 VAL A N 1
ATOM 652 C CA . VAL A 1 87 ? -1.068 -6.898 -12.798 1.00 92.56 87 VAL A CA 1
ATOM 653 C C . VAL A 1 87 ? 0.050 -7.451 -11.913 1.00 92.56 87 VAL A C 1
ATOM 655 O O . VAL A 1 87 ? 1.212 -7.166 -12.177 1.00 92.56 87 VAL A O 1
ATOM 658 N N . LEU A 1 88 ? -0.264 -8.297 -10.923 1.00 94.06 88 LEU A N 1
ATOM 659 C CA . LEU A 1 88 ? 0.732 -8.870 -10.009 1.00 94.06 88 LEU A CA 1
ATOM 660 C C . LEU A 1 88 ? 1.798 -9.703 -10.730 1.00 94.06 88 LEU A C 1
ATOM 662 O O . LEU A 1 88 ? 2.906 -9.825 -10.213 1.00 94.06 88 LEU A O 1
ATOM 666 N N . TRP A 1 89 ? 1.515 -10.216 -11.934 1.00 92.44 89 TRP A N 1
ATOM 667 C CA . TRP A 1 89 ? 2.503 -10.962 -12.721 1.00 92.44 89 TRP A CA 1
ATOM 668 C C . TRP A 1 89 ? 3.693 -10.088 -13.113 1.00 92.44 89 TRP A C 1
ATOM 670 O O . TRP A 1 89 ? 4.801 -10.593 -13.247 1.00 92.44 89 TRP A O 1
ATOM 680 N N . GLY A 1 90 ? 3.502 -8.771 -13.214 1.00 89.31 90 GLY A N 1
ATOM 681 C CA . GLY A 1 90 ? 4.595 -7.838 -13.469 1.00 89.31 90 GLY A CA 1
ATOM 682 C C . GLY A 1 90 ? 5.590 -7.701 -12.312 1.00 89.31 90 GLY A C 1
ATOM 683 O O . GLY A 1 90 ? 6.627 -7.083 -12.517 1.00 89.31 90 GLY A O 1
ATOM 684 N N . ALA A 1 91 ? 5.303 -8.238 -11.120 1.00 90.75 91 ALA A N 1
ATOM 685 C CA . ALA A 1 91 ? 6.244 -8.290 -9.993 1.00 90.75 91 ALA A CA 1
ATOM 686 C C . ALA A 1 91 ? 7.021 -9.613 -9.911 1.00 90.75 91 ALA A C 1
ATOM 688 O O . ALA A 1 91 ? 7.860 -9.772 -9.023 1.00 90.75 91 ALA A O 1
ATOM 689 N N . VAL A 1 92 ? 6.733 -10.575 -10.794 1.00 90.19 92 VAL A N 1
ATOM 690 C CA . VAL A 1 92 ? 7.450 -11.852 -10.828 1.00 90.19 92 VAL A CA 1
ATOM 691 C C . VAL A 1 92 ? 8.891 -11.600 -11.280 1.00 90.19 92 VAL A C 1
ATOM 693 O O . VAL A 1 92 ? 9.081 -10.918 -12.289 1.00 90.19 92 VAL A O 1
ATOM 696 N N . PRO A 1 93 ? 9.901 -12.140 -10.570 1.00 85.75 93 PRO A N 1
ATOM 697 C CA . PRO A 1 93 ? 11.290 -11.999 -10.970 1.00 85.75 93 PRO A CA 1
ATOM 698 C C . PRO A 1 93 ? 11.536 -12.541 -12.372 1.00 85.75 93 PRO A C 1
ATOM 700 O O . PRO A 1 93 ? 11.263 -13.708 -12.653 1.00 85.75 93 PRO A O 1
ATOM 703 N N . VAL A 1 94 ? 12.082 -11.690 -13.234 1.00 79.12 94 VAL A N 1
ATOM 704 C CA . VAL A 1 94 ? 12.595 -12.087 -14.543 1.00 79.12 94 VAL A CA 1
ATOM 705 C C . VAL A 1 94 ? 14.098 -11.860 -14.514 1.00 79.12 94 VAL A C 1
ATOM 707 O O . VAL A 1 94 ? 14.559 -10.741 -14.285 1.00 79.12 94 VAL A O 1
ATOM 710 N N . LEU A 1 95 ? 14.848 -12.943 -14.684 1.00 75.38 95 LEU A N 1
ATOM 711 C CA . LEU A 1 95 ? 16.306 -12.941 -14.700 1.00 75.38 95 LEU A CA 1
ATOM 712 C C . LEU A 1 95 ? 16.785 -12.995 -16.157 1.00 75.38 95 LEU A C 1
ATOM 714 O O . LEU A 1 95 ? 16.092 -13.547 -17.011 1.00 75.38 95 LEU A O 1
ATOM 718 N N . ASP A 1 96 ? 17.947 -12.403 -16.431 1.00 70.56 96 ASP A N 1
ATOM 719 C CA . ASP A 1 96 ? 18.673 -12.542 -17.703 1.00 70.56 96 ASP A CA 1
ATOM 720 C C . ASP A 1 96 ? 18.028 -11.873 -18.937 1.00 70.56 96 ASP A C 1
ATOM 722 O O . ASP A 1 96 ? 18.270 -12.271 -20.076 1.00 70.56 96 ASP A O 1
ATOM 726 N N . VAL A 1 97 ? 17.242 -10.807 -18.738 1.00 66.19 97 VAL A N 1
ATOM 727 C CA . VAL A 1 97 ? 16.641 -10.014 -19.830 1.00 66.19 97 VAL A CA 1
ATOM 728 C C . VAL A 1 97 ? 17.185 -8.581 -19.821 1.00 66.19 97 VAL A C 1
ATOM 730 O O . VAL A 1 97 ? 16.939 -7.824 -18.879 1.00 66.19 97 VAL A O 1
ATOM 733 N N . CYS A 1 98 ? 17.887 -8.170 -20.888 1.00 57.41 98 CYS A N 1
ATOM 734 C CA . CYS A 1 98 ? 18.294 -6.769 -21.060 1.00 57.41 98 CYS A CA 1
ATOM 735 C C . CYS A 1 98 ? 17.050 -5.873 -21.209 1.00 57.41 98 CYS A C 1
ATOM 737 O O . CYS A 1 98 ? 16.197 -6.120 -22.060 1.00 57.41 98 CYS A O 1
ATOM 739 N N . GLY A 1 99 ? 16.948 -4.830 -20.377 1.00 56.47 99 GLY A N 1
ATOM 740 C CA . GLY A 1 99 ? 15.797 -3.914 -20.338 1.00 56.47 99 GLY A CA 1
ATOM 741 C C . GLY A 1 99 ? 14.648 -4.341 -19.405 1.00 56.47 99 GLY A C 1
ATOM 742 O O . GLY A 1 99 ? 13.627 -3.658 -19.347 1.00 56.47 99 GLY A O 1
ATOM 743 N N . GLY A 1 100 ? 14.796 -5.440 -18.653 1.00 56.56 100 GLY A N 1
ATOM 744 C CA . GLY A 1 100 ? 13.757 -6.058 -17.809 1.00 56.56 100 GLY A CA 1
ATOM 745 C C . GLY A 1 100 ? 13.547 -5.450 -16.413 1.00 56.56 100 GLY A C 1
ATOM 746 O O . GLY A 1 100 ? 13.369 -6.185 -15.448 1.00 56.56 100 GLY A O 1
ATOM 747 N N . VAL A 1 101 ? 13.556 -4.125 -16.276 1.00 60.00 101 VAL A N 1
ATOM 748 C CA . VAL A 1 101 ? 13.757 -3.447 -14.976 1.00 60.00 101 VAL A CA 1
ATOM 749 C C . VAL A 1 101 ? 12.477 -3.027 -14.238 1.00 60.00 101 VAL A C 1
ATOM 751 O O . VAL A 1 101 ? 12.447 -2.108 -13.413 1.00 60.00 101 VAL A O 1
ATOM 754 N N . SER A 1 102 ? 11.366 -3.675 -14.565 1.00 75.56 102 SER A N 1
ATOM 755 C CA . SER A 1 102 ? 10.063 -3.318 -14.011 1.00 75.56 102 SER A CA 1
ATOM 756 C C . SER A 1 102 ? 9.705 -4.151 -12.778 1.00 75.56 102 SER A C 1
ATOM 758 O O . SER A 1 102 ? 9.069 -3.633 -11.858 1.00 75.56 102 SER A O 1
ATOM 760 N N . TRP A 1 103 ? 10.168 -5.404 -12.692 1.00 87.69 103 TRP A N 1
ATOM 761 C CA . TRP A 1 103 ? 9.736 -6.326 -11.641 1.00 87.69 103 TRP A CA 1
ATOM 762 C C . TRP A 1 103 ? 10.283 -5.977 -10.257 1.00 87.69 103 TRP A C 1
ATOM 764 O O . TRP A 1 103 ? 9.548 -6.115 -9.284 1.00 87.69 103 TRP A O 1
ATOM 774 N N . GLN A 1 104 ? 11.517 -5.472 -10.147 1.00 89.00 104 GLN A N 1
ATOM 775 C CA . GLN A 1 104 ? 12.107 -5.061 -8.870 1.00 89.00 104 GLN A CA 1
ATOM 776 C C . GLN A 1 104 ? 11.285 -3.924 -8.256 1.00 89.00 104 GLN A C 1
ATOM 778 O O . GLN A 1 104 ? 10.850 -4.011 -7.108 1.00 89.00 104 GLN A O 1
ATOM 783 N N . GLY A 1 105 ? 10.987 -2.894 -9.057 1.00 89.88 105 GLY A N 1
ATOM 784 C CA . GLY A 1 105 ? 10.154 -1.766 -8.639 1.00 89.88 105 GLY A CA 1
ATOM 785 C C . GLY A 1 105 ? 8.729 -2.181 -8.278 1.00 89.88 105 GLY A C 1
ATOM 786 O O . GLY A 1 105 ? 8.168 -1.720 -7.283 1.00 89.88 105 GLY A O 1
ATOM 787 N N . HIS A 1 106 ? 8.148 -3.097 -9.051 1.00 93.06 106 HIS A N 1
ATOM 788 C CA 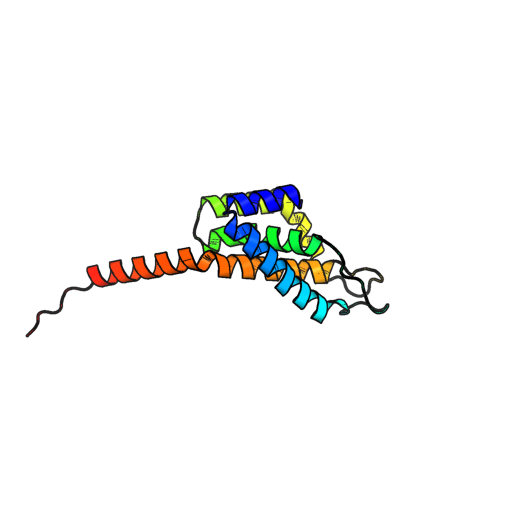. HIS A 1 106 ? 6.826 -3.654 -8.782 1.00 93.06 106 HIS A CA 1
ATOM 789 C C . HIS A 1 106 ? 6.787 -4.491 -7.498 1.00 93.06 106 HIS A C 1
ATOM 791 O O . HIS A 1 106 ? 5.869 -4.334 -6.692 1.00 93.06 106 HIS A O 1
ATOM 797 N N . LEU A 1 107 ? 7.788 -5.343 -7.274 1.00 93.69 107 LEU A N 1
ATOM 798 C CA . LEU A 1 107 ? 7.905 -6.180 -6.086 1.00 93.69 107 LEU A CA 1
ATOM 799 C C . LEU A 1 107 ? 8.123 -5.325 -4.838 1.00 93.69 107 LEU A C 1
ATOM 801 O O . LEU A 1 107 ? 7.381 -5.462 -3.866 1.00 93.69 107 LEU A O 1
ATOM 805 N N . CYS A 1 108 ? 9.090 -4.406 -4.871 1.00 94.56 108 CYS A N 1
ATOM 806 C CA . CYS A 1 108 ? 9.359 -3.493 -3.764 1.00 94.56 108 CYS A CA 1
ATOM 807 C C . CYS A 1 108 ? 8.150 -2.601 -3.465 1.00 94.56 108 CYS A C 1
ATOM 809 O O . CYS A 1 108 ? 7.781 -2.447 -2.300 1.00 94.56 108 CYS 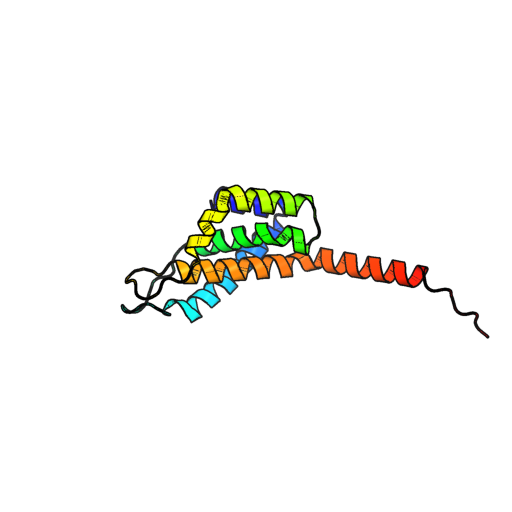A O 1
ATOM 811 N N . GLY A 1 109 ? 7.483 -2.075 -4.498 1.00 95.88 109 GLY A N 1
ATOM 812 C CA . GLY A 1 109 ? 6.226 -1.343 -4.356 1.00 95.88 109 GLY A CA 1
ATOM 813 C C . GLY A 1 109 ? 5.131 -2.193 -3.707 1.00 95.88 109 GLY A C 1
ATOM 814 O O . GLY A 1 109 ? 4.500 -1.759 -2.744 1.00 95.88 109 GLY A O 1
ATOM 815 N N . GLY A 1 110 ? 4.955 -3.434 -4.166 1.00 97.62 110 GLY A N 1
ATOM 816 C CA . GLY A 1 110 ? 3.998 -4.389 -3.612 1.00 97.62 110 GLY A CA 1
ATOM 817 C C . GLY A 1 110 ? 4.259 -4.717 -2.138 1.00 97.62 110 GLY A C 1
ATOM 818 O O . GLY A 1 110 ? 3.331 -4.667 -1.328 1.00 97.62 110 GLY A O 1
ATOM 819 N N . ILE A 1 111 ? 5.512 -4.981 -1.760 1.00 98.12 111 ILE A N 1
ATOM 820 C CA . ILE A 1 111 ? 5.918 -5.204 -0.362 1.00 98.12 111 ILE A CA 1
ATOM 821 C C . ILE A 1 111 ? 5.623 -3.958 0.478 1.00 98.12 111 ILE A C 1
ATOM 823 O O . ILE A 1 111 ? 5.003 -4.055 1.540 1.00 98.12 111 ILE A O 1
ATOM 827 N N . ALA A 1 112 ? 6.002 -2.777 -0.012 1.00 98.31 112 ALA A N 1
ATOM 828 C CA . ALA A 1 112 ? 5.742 -1.519 0.676 1.00 98.31 112 ALA A CA 1
ATOM 829 C C . ALA A 1 112 ? 4.237 -1.250 0.860 1.00 98.31 112 ALA A C 1
ATOM 831 O O . ALA A 1 112 ? 3.834 -0.733 1.900 1.00 98.31 112 ALA A O 1
ATOM 832 N N . GLY A 1 113 ? 3.393 -1.666 -0.089 1.00 98.50 113 GLY A N 1
ATOM 833 C CA . GLY A 1 113 ? 1.934 -1.614 0.030 1.00 98.50 113 GLY A CA 1
ATOM 834 C C . GLY A 1 113 ? 1.377 -2.477 1.164 1.00 98.50 113 GLY A C 1
ATOM 835 O O . GLY A 1 113 ? 0.529 -2.022 1.937 1.00 98.50 113 GLY A O 1
ATOM 836 N N . VAL A 1 114 ? 1.905 -3.694 1.337 1.00 98.69 114 VAL A N 1
ATOM 837 C CA . VAL A 1 114 ? 1.546 -4.572 2.466 1.00 98.69 114 VAL A CA 1
ATOM 838 C C . VAL A 1 114 ? 1.983 -3.956 3.797 1.00 98.69 114 VAL A C 1
ATOM 840 O O . VAL A 1 114 ? 1.207 -3.941 4.757 1.00 98.69 114 VAL A O 1
ATOM 843 N N . LEU A 1 115 ? 3.195 -3.397 3.854 1.00 98.56 115 LEU A N 1
ATOM 844 C CA . LEU A 1 115 ? 3.704 -2.705 5.042 1.00 98.56 115 LEU A CA 1
ATOM 845 C C . LEU A 1 115 ? 2.854 -1.475 5.388 1.00 98.56 115 LEU A C 1
ATOM 847 O O . LEU A 1 115 ? 2.462 -1.304 6.545 1.00 98.56 115 LEU A O 1
ATOM 851 N N . ALA A 1 116 ? 2.495 -0.666 4.390 1.00 98.56 116 ALA A N 1
ATOM 852 C CA . ALA A 1 116 ? 1.609 0.480 4.561 1.00 98.56 116 ALA A CA 1
ATOM 853 C C . ALA A 1 116 ? 0.244 0.057 5.119 1.00 98.56 116 ALA A C 1
ATOM 855 O O . ALA A 1 116 ? -0.250 0.663 6.072 1.00 98.56 116 ALA A O 1
ATOM 856 N N . ALA A 1 117 ? -0.348 -1.015 4.585 1.00 98.50 117 ALA A N 1
ATOM 857 C CA . ALA A 1 117 ? -1.616 -1.546 5.075 1.00 98.50 117 ALA A CA 1
ATOM 858 C C . ALA A 1 117 ? -1.518 -2.003 6.535 1.00 98.50 117 ALA A C 1
ATOM 860 O O . ALA A 1 117 ? -2.400 -1.711 7.347 1.00 98.50 117 ALA A O 1
ATOM 861 N N . TYR A 1 118 ? -0.422 -2.669 6.897 1.00 98.44 118 TYR A N 1
ATOM 862 C CA . TYR A 1 118 ? -0.182 -3.097 8.268 1.00 98.44 118 TYR A CA 1
ATOM 863 C C . TYR A 1 118 ? -0.048 -1.906 9.229 1.00 98.44 118 TYR A C 1
ATOM 865 O O . TYR A 1 118 ? -0.737 -1.871 10.254 1.00 98.44 118 TYR A O 1
ATOM 873 N N . TRP A 1 119 ? 0.778 -0.907 8.908 1.00 98.31 119 TRP A N 1
ATOM 874 C CA . TRP A 1 119 ? 0.988 0.258 9.776 1.00 98.31 119 TRP A CA 1
ATOM 875 C C . TRP A 1 119 ? -0.262 1.128 9.906 1.00 98.31 119 TRP A C 1
ATOM 877 O O . TRP A 1 119 ? -0.635 1.505 11.019 1.00 98.31 119 TRP A O 1
ATOM 887 N N . LEU A 1 120 ? -0.973 1.378 8.806 1.00 97.81 120 LEU A N 1
ATOM 888 C CA . LEU A 1 120 ? -2.172 2.222 8.812 1.00 97.81 120 LEU A CA 1
ATOM 889 C C . LEU A 1 120 ? -3.409 1.537 9.409 1.00 97.81 120 LEU A C 1
ATOM 891 O O . LEU A 1 120 ? -4.395 2.214 9.692 1.00 97.81 120 LEU A O 1
ATOM 895 N N . SER A 1 121 ? -3.348 0.226 9.666 1.00 97.00 121 SER A N 1
ATOM 896 C CA . SER A 1 121 ? -4.367 -0.518 10.426 1.00 97.00 121 SER A CA 1
ATOM 897 C C . SER A 1 121 ? -4.174 -0.469 11.952 1.00 97.00 121 SER A C 1
ATOM 899 O O . SER A 1 121 ? -4.957 -1.054 12.710 1.00 97.00 121 SER A O 1
ATOM 901 N N . SER A 1 122 ? -3.099 0.175 12.428 1.00 96.00 122 SER A N 1
ATOM 902 C CA . SER A 1 122 ? -2.743 0.237 13.852 1.00 96.00 122 SER A CA 1
ATOM 903 C C . SER A 1 122 ? -3.870 0.777 14.752 1.00 96.00 122 SER A C 1
ATOM 905 O O . SER A 1 122 ? -4.131 0.149 15.786 1.00 96.00 122 SER A O 1
ATOM 907 N N . PRO A 1 123 ? -4.606 1.850 14.384 1.00 95.06 123 PRO A N 1
ATOM 908 C CA . PRO A 1 123 ? -5.712 2.351 15.201 1.00 95.06 123 PRO A CA 1
ATOM 909 C C . PRO A 1 123 ? -6.789 1.291 15.464 1.00 95.06 123 PRO A C 1
ATOM 911 O O . PRO A 1 123 ? -7.170 1.068 16.616 1.00 95.06 123 PRO A O 1
ATOM 914 N N . GLU A 1 124 ? -7.234 0.568 14.434 1.00 95.69 124 GLU A N 1
ATOM 915 C CA . GLU A 1 124 ? -8.229 -0.494 14.583 1.00 95.69 124 GLU A CA 1
ATOM 916 C C . GLU A 1 124 ? -7.691 -1.673 15.384 1.00 95.69 124 GLU A C 1
ATOM 918 O O . GLU A 1 124 ? -8.395 -2.233 16.227 1.00 95.69 124 GLU A O 1
ATOM 923 N N . ARG A 1 125 ? -6.428 -2.050 15.165 1.00 93.81 125 ARG A N 1
ATOM 924 C CA . ARG A 1 125 ? -5.773 -3.110 15.939 1.00 93.81 125 ARG A CA 1
ATOM 925 C C . ARG A 1 125 ? -5.717 -2.763 17.426 1.00 93.81 125 ARG A C 1
ATOM 927 O O . ARG A 1 125 ? -6.067 -3.610 18.252 1.00 93.81 125 ARG A O 1
ATOM 934 N N . LYS A 1 126 ? -5.353 -1.522 17.766 1.00 95.12 126 LYS A N 1
ATOM 935 C CA . LYS A 1 126 ? -5.301 -1.023 19.148 1.00 95.12 126 LYS A CA 1
ATOM 936 C C . LYS A 1 126 ? -6.690 -0.987 19.782 1.00 95.12 126 LYS A C 1
ATOM 938 O O . LYS A 1 126 ? -6.865 -1.515 20.878 1.00 95.12 126 LYS A O 1
ATOM 943 N N . ALA A 1 127 ? -7.690 -0.453 19.078 1.00 94.19 127 ALA A N 1
ATOM 944 C CA . ALA A 1 127 ? -9.071 -0.408 19.559 1.00 94.19 127 ALA A CA 1
ATOM 945 C C . ALA A 1 127 ? -9.622 -1.809 19.878 1.00 94.19 127 ALA A C 1
ATOM 947 O O . ALA A 1 127 ? -10.258 -2.015 20.913 1.00 94.19 127 ALA A O 1
ATOM 948 N N . ARG A 1 128 ? -9.326 -2.805 19.033 1.00 92.75 128 ARG A N 1
ATOM 949 C CA . ARG A 1 128 ? -9.702 -4.204 19.294 1.00 92.75 128 ARG A CA 1
ATOM 950 C C . ARG A 1 128 ? -8.979 -4.794 20.505 1.00 92.75 128 ARG A C 1
ATOM 952 O O . ARG A 1 128 ? -9.604 -5.519 21.277 1.00 92.75 128 ARG A O 1
ATOM 959 N N . GLY A 1 129 ? -7.693 -4.488 20.682 1.00 92.44 129 GLY A N 1
ATOM 960 C CA . GLY A 1 129 ? -6.921 -4.915 21.853 1.00 92.44 129 GLY A CA 1
ATOM 961 C C . GLY A 1 129 ? -7.522 -4.405 23.164 1.00 92.44 129 GLY A C 1
ATOM 962 O O . GLY A 1 129 ? -7.723 -5.191 24.088 1.00 92.44 129 GLY A O 1
ATOM 963 N N . LEU A 1 130 ? -7.898 -3.123 23.205 1.00 94.75 130 LEU A N 1
ATOM 964 C CA . LEU A 1 130 ? -8.549 -2.509 24.366 1.00 94.75 130 LEU A CA 1
ATOM 965 C C . LEU A 1 130 ? -9.902 -3.161 24.676 1.00 94.75 130 LEU A C 1
ATOM 967 O O . LEU A 1 130 ? -10.137 -3.559 25.813 1.00 94.75 130 LEU A O 1
ATOM 971 N N . ARG A 1 131 ? -10.760 -3.365 23.663 1.00 92.62 131 ARG A N 1
ATOM 972 C CA . ARG A 1 131 ? -12.059 -4.044 23.839 1.00 92.62 131 ARG A CA 1
ATOM 973 C C . ARG A 1 131 ? -11.904 -5.441 24.445 1.00 92.62 131 ARG A C 1
ATOM 975 O O . ARG A 1 131 ? -12.623 -5.783 25.377 1.00 92.62 131 ARG A O 1
ATOM 982 N N . ARG A 1 132 ? -10.933 -6.227 23.962 1.00 92.12 132 ARG A N 1
ATOM 983 C CA . ARG A 1 132 ? -10.655 -7.573 24.490 1.00 92.12 132 ARG A CA 1
ATOM 984 C C . ARG A 1 132 ? -10.232 -7.537 25.962 1.00 92.12 132 ARG A C 1
ATOM 986 O O . ARG A 1 132 ? -10.699 -8.367 26.736 1.00 92.12 132 ARG A O 1
ATOM 993 N N . GLN A 1 133 ? -9.386 -6.582 26.350 1.00 92.31 133 GLN A N 1
ATOM 994 C CA . GLN A 1 133 ? -8.958 -6.412 27.744 1.00 92.31 133 GLN A CA 1
ATOM 995 C C . GLN A 1 133 ? -10.122 -6.008 28.657 1.00 92.31 133 GLN A C 1
ATOM 997 O O . GLN A 1 133 ? -10.255 -6.557 29.748 1.00 92.31 133 GLN A O 1
ATOM 1002 N N . SER A 1 134 ? -10.989 -5.092 28.213 1.00 92.00 134 SER A N 1
ATOM 1003 C CA . SER A 1 134 ? -12.189 -4.699 28.961 1.00 92.00 134 SER A CA 1
ATOM 1004 C C . SER A 1 134 ? -13.128 -5.886 29.193 1.00 92.00 134 SER A C 1
ATOM 1006 O O . SER A 1 134 ? -13.539 -6.116 30.327 1.00 92.00 134 SER A O 1
ATOM 1008 N N . SER A 1 135 ? -13.404 -6.693 28.161 1.00 91.56 135 SER A N 1
ATOM 1009 C CA . SER A 1 135 ? -14.231 -7.901 28.300 1.00 91.56 135 SER A CA 1
ATOM 1010 C C . SER A 1 135 ? -13.624 -8.924 29.266 1.00 91.56 135 SER A C 1
ATOM 1012 O O . SER A 1 135 ? -14.347 -9.524 30.053 1.00 91.56 135 SER A O 1
ATOM 1014 N N . GLN A 1 136 ? -12.299 -9.099 29.256 1.00 90.62 136 GLN A N 1
ATOM 1015 C CA . GLN A 1 136 ? -11.610 -9.997 30.190 1.00 90.62 136 GLN A CA 1
ATOM 1016 C C . GLN A 1 136 ? -11.655 -9.501 31.638 1.00 90.62 136 GLN A C 1
ATOM 1018 O O . GLN A 1 136 ? -11.816 -10.309 32.547 1.00 90.62 136 GLN A O 1
ATOM 1023 N N . ARG A 1 137 ? -11.530 -8.185 31.864 1.00 89.00 137 ARG A N 1
ATOM 1024 C CA . ARG A 1 137 ? -11.657 -7.598 33.207 1.00 89.00 137 ARG A CA 1
ATOM 1025 C C . ARG A 1 137 ? -13.052 -7.798 33.786 1.00 89.00 137 ARG A C 1
ATOM 1027 O O . ARG A 1 137 ? -13.155 -8.145 34.951 1.00 89.00 137 ARG A O 1
ATOM 1034 N N . LEU A 1 138 ? -14.095 -7.618 32.975 1.00 89.19 138 LEU A N 1
ATOM 1035 C CA . LEU A 1 138 ? -15.482 -7.833 33.400 1.00 89.19 138 LEU A CA 1
ATOM 1036 C C . LEU A 1 138 ? -15.794 -9.312 33.670 1.00 89.19 138 LEU A C 1
ATOM 1038 O O . LEU A 1 138 ? -16.616 -9.615 34.525 1.00 89.19 138 LEU A O 1
ATOM 1042 N N . ALA A 1 139 ? -15.143 -10.232 32.954 1.00 87.06 139 ALA A N 1
ATOM 1043 C CA . ALA A 1 139 ? -15.352 -11.668 33.119 1.00 87.06 139 ALA A CA 1
ATOM 1044 C C . ALA A 1 139 ? -14.594 -12.284 34.312 1.00 87.06 139 ALA A C 1
ATOM 1046 O O . ALA A 1 139 ? -14.895 -13.413 34.692 1.00 87.06 139 ALA A O 1
ATOM 1047 N N . LYS A 1 140 ? -13.598 -11.594 34.892 1.00 83.00 140 LYS A N 1
ATOM 1048 C CA . LYS A 1 140 ? -12.853 -12.088 36.060 1.00 83.00 140 LYS A CA 1
ATOM 1049 C C . LYS A 1 140 ? -13.634 -11.734 37.338 1.00 83.00 140 LYS A C 1
ATOM 1051 O O . LYS A 1 140 ? -13.767 -10.542 37.612 1.00 83.00 140 LYS A O 1
ATOM 1056 N N . PRO A 1 141 ? -14.124 -12.709 38.134 1.00 75.88 141 PRO A N 1
ATOM 1057 C CA . PRO A 1 141 ? -14.762 -12.413 39.415 1.00 75.88 141 PRO A CA 1
ATOM 1058 C C . PRO A 1 141 ? -13.776 -11.646 40.300 1.00 75.88 141 PRO A C 1
ATOM 1060 O O . PRO A 1 141 ? -12.603 -12.025 40.381 1.00 75.88 141 PRO A O 1
ATOM 1063 N N . SER A 1 142 ? -14.221 -10.565 40.940 1.00 70.50 142 SER A N 1
ATOM 1064 C CA . SER A 1 142 ? -13.449 -9.925 42.005 1.00 70.50 142 SER A CA 1
ATOM 1065 C C . SER A 1 142 ? -13.198 -10.979 43.078 1.00 70.50 142 SER A C 1
ATOM 1067 O O . SER A 1 142 ? -14.152 -11.452 43.696 1.00 70.50 142 SER A O 1
ATOM 1069 N N . ALA A 1 143 ? -11.941 -11.399 43.245 1.00 66.19 143 ALA A N 1
ATOM 1070 C CA . ALA A 1 143 ? -11.579 -12.278 44.347 1.00 66.19 143 ALA A CA 1
ATOM 1071 C C . ALA A 1 143 ? -12.047 -11.605 45.648 1.00 66.19 143 ALA A C 1
ATOM 1073 O O . ALA A 1 143 ? -11.809 -10.400 45.794 1.00 66.19 143 ALA A O 1
ATOM 1074 N N . PRO A 1 144 ? -12.760 -12.317 46.538 1.00 70.00 144 PRO A N 1
ATOM 1075 C CA . PRO A 1 144 ? -13.125 -11.748 47.822 1.00 70.00 144 PRO A CA 1
ATOM 1076 C C . PRO A 1 144 ? -11.838 -11.328 48.535 1.00 70.00 144 PRO A C 1
ATOM 1078 O O . PRO A 1 144 ? -10.874 -12.089 48.598 1.00 70.00 144 PRO A O 1
ATOM 1081 N N . HIS A 1 145 ? -11.808 -10.073 48.974 1.00 62.69 145 HIS A N 1
ATOM 1082 C CA . HIS A 1 145 ? -10.784 -9.590 49.884 1.00 62.69 145 HIS A CA 1
ATOM 1083 C C . HIS A 1 145 ? -11.013 -10.305 51.223 1.00 62.69 145 HIS A C 1
ATOM 1085 O O . HIS A 1 145 ? -12.033 -10.051 51.865 1.00 62.69 145 HIS A O 1
ATOM 1091 N N . GLU A 1 146 ? -10.126 -11.241 51.569 1.00 61.16 146 GLU A N 1
ATOM 1092 C CA . GLU A 1 146 ? -9.991 -11.797 52.925 1.00 61.16 146 GLU A CA 1
ATOM 1093 C C . GLU A 1 146 ? -9.192 -10.845 53.822 1.00 61.16 146 GLU A C 1
ATOM 1095 O O . GLU A 1 146 ? -8.241 -10.205 53.306 1.00 61.16 146 GLU A O 1
#